Protein AF-A0A4U2ZLE3-F1 (afdb_monomer_lite)

Secondary structure (DSSP, 8-state):
----HHHHHHHHHHHHHHHHHHTTTS-------HHHHHHHHHHH-TTSSHHHHHH--SS--EEEEEETTEEEEEEE-----

Radius of gyration: 12.8 Å; chains: 1; bounding box: 32×34×28 Å

pLDDT: mean 95.59, std 6.38, range [59.09, 98.44]

Organism: Bacillus mycoides (NCBI:txid1405)

Sequence (81 aa):
GGESNVDCQKRAIKVLKELLNTYRGQKVVLGTHGAVMTLMMGYYDSKYDLNFLLQTSKPDIYRMEFNGQELVEIKRLWEIE

InterPro domains:
  IPR013078 Histidine phosphatase superfamily, clade-1 [PF00300] (1-69)
  IPR029033 Histidine phosphatase superfamily [G3DSA:3.40.50.1240] (1-79)
  IPR029033 Histidine phosphatase superfamily [SSF53254] (1-71)

Structure (mmCIF, N/CA/C/O backbone):
data_AF-A0A4U2ZLE3-F1
#
_entry.id   AF-A0A4U2ZLE3-F1
#
loop_
_atom_site.group_PDB
_atom_site.id
_atom_site.type_symbol
_atom_site.label_atom_id
_atom_site.label_alt_id
_atom_site.label_comp_id
_atom_site.label_asym_id
_atom_site.label_entity_id
_atom_site.label_seq_id
_atom_site.pdbx_PDB_ins_code
_atom_site.Cartn_x
_atom_site.Cartn_y
_atom_site.Cartn_z
_atom_site.occupancy
_atom_site.B_iso_or_equiv
_atom_site.auth_seq_id
_atom_site.auth_comp_id
_atom_site.auth_asym_id
_atom_site.auth_atom_id
_atom_site.pdbx_PDB_model_num
ATOM 1 N N . GLY A 1 1 ? 19.689 -9.136 -3.772 1.00 65.50 1 GLY A N 1
ATOM 2 C CA . GLY A 1 1 ? 18.644 -10.145 -4.038 1.00 65.50 1 GLY A CA 1
ATOM 3 C C . GLY A 1 1 ? 17.862 -9.723 -5.263 1.00 65.50 1 GLY A C 1
ATOM 4 O O . GLY A 1 1 ? 17.707 -8.525 -5.448 1.00 65.50 1 GLY A O 1
ATOM 5 N N . GLY A 1 2 ? 17.433 -10.670 -6.098 1.00 89.62 2 GLY A N 1
ATOM 6 C CA . GLY A 1 2 ? 16.690 -10.419 -7.343 1.00 89.62 2 GLY A CA 1
ATOM 7 C C . GLY A 1 2 ? 15.199 -10.746 -7.237 1.00 89.62 2 GLY A C 1
ATOM 8 O O . GLY A 1 2 ? 14.662 -11.383 -8.135 1.00 89.62 2 GLY A O 1
ATOM 9 N N . GLU A 1 3 ? 14.553 -10.398 -6.116 1.00 95.75 3 GLU A N 1
ATOM 10 C CA . GLU A 1 3 ? 13.103 -10.595 -5.954 1.00 95.75 3 GLU A CA 1
ATOM 11 C C . GLU A 1 3 ? 12.350 -9.730 -6.975 1.00 95.75 3 GLU A C 1
ATOM 13 O O . GLU A 1 3 ? 12.686 -8.562 -7.176 1.00 95.75 3 GLU A O 1
ATOM 18 N N . SER A 1 4 ? 11.335 -10.301 -7.625 1.00 97.06 4 SER A N 1
ATOM 19 C CA . SER A 1 4 ? 10.490 -9.555 -8.554 1.00 97.06 4 SER A CA 1
ATOM 20 C C . SER A 1 4 ? 9.483 -8.673 -7.803 1.00 97.06 4 SER A C 1
ATOM 22 O O . SER A 1 4 ? 9.086 -8.974 -6.675 1.00 97.06 4 SER A O 1
ATOM 24 N N . ASN A 1 5 ? 8.988 -7.611 -8.446 1.00 96.44 5 ASN A N 1
ATOM 25 C CA . ASN A 1 5 ? 7.923 -6.777 -7.870 1.00 96.44 5 ASN A CA 1
ATOM 26 C C . ASN A 1 5 ? 6.650 -7.583 -7.565 1.00 96.44 5 ASN A C 1
ATOM 28 O O . ASN A 1 5 ? 5.977 -7.312 -6.573 1.00 96.44 5 ASN A O 1
ATOM 32 N N . VAL A 1 6 ? 6.344 -8.591 -8.388 1.00 97.25 6 VAL A N 1
ATOM 33 C CA . VAL A 1 6 ? 5.178 -9.467 -8.206 1.00 97.25 6 VAL A CA 1
ATOM 34 C C . VAL A 1 6 ? 5.326 -10.308 -6.939 1.00 97.25 6 VAL A C 1
ATOM 36 O O . VAL A 1 6 ? 4.387 -10.399 -6.147 1.00 97.25 6 VAL A O 1
ATOM 39 N N . ASP A 1 7 ? 6.500 -10.896 -6.715 1.00 98.06 7 ASP A N 1
ATOM 40 C CA . ASP A 1 7 ? 6.751 -11.721 -5.529 1.00 98.06 7 ASP A CA 1
ATOM 41 C C . ASP A 1 7 ? 6.793 -10.866 -4.258 1.00 98.06 7 ASP A C 1
ATOM 43 O O . ASP A 1 7 ? 6.165 -11.213 -3.252 1.00 98.06 7 ASP A O 1
ATOM 47 N N . CYS A 1 8 ? 7.425 -9.691 -4.336 1.00 97.88 8 CYS A N 1
ATOM 48 C CA . CYS A 1 8 ? 7.445 -8.718 -3.250 1.00 97.88 8 CYS A CA 1
ATOM 49 C C . CYS A 1 8 ? 6.027 -8.253 -2.879 1.00 97.88 8 CYS A C 1
ATOM 51 O O . CYS A 1 8 ? 5.672 -8.254 -1.699 1.00 97.88 8 CYS A O 1
ATOM 53 N N . GLN A 1 9 ? 5.181 -7.926 -3.863 1.00 98.19 9 GLN A N 1
ATOM 54 C CA . GLN A 1 9 ? 3.795 -7.516 -3.621 1.00 98.19 9 GLN A CA 1
ATOM 55 C C . GLN A 1 9 ? 2.982 -8.638 -2.966 1.00 98.19 9 GLN A C 1
ATOM 57 O O . GLN A 1 9 ? 2.308 -8.397 -1.965 1.00 98.19 9 GLN A O 1
ATOM 62 N N . LYS A 1 10 ? 3.080 -9.879 -3.462 1.00 98.44 10 LYS A N 1
ATOM 63 C CA . LYS A 1 10 ? 2.398 -11.036 -2.853 1.00 98.44 10 LYS A CA 1
ATOM 64 C C . LYS A 1 10 ? 2.797 -11.217 -1.388 1.00 98.44 10 LYS A C 1
ATOM 66 O O . LYS A 1 10 ? 1.928 -11.386 -0.530 1.00 98.44 10 LYS A O 1
ATOM 71 N N . ARG A 1 11 ? 4.098 -11.142 -1.090 1.00 98.00 11 ARG A N 1
ATOM 72 C CA . ARG A 1 11 ? 4.630 -11.236 0.276 1.00 98.00 11 ARG A CA 1
ATOM 73 C C . ARG A 1 11 ? 4.132 -10.088 1.154 1.00 98.00 11 ARG A C 1
ATOM 75 O O . ARG A 1 11 ? 3.670 -10.329 2.266 1.00 98.00 11 ARG A O 1
ATOM 82 N N . ALA A 1 12 ? 4.183 -8.860 0.648 1.00 98.19 12 ALA A N 1
ATOM 83 C CA . ALA A 1 12 ? 3.736 -7.665 1.351 1.00 98.19 12 ALA A CA 1
ATOM 84 C C . ALA A 1 12 ? 2.237 -7.718 1.696 1.00 98.19 12 ALA A C 1
ATOM 86 O O . A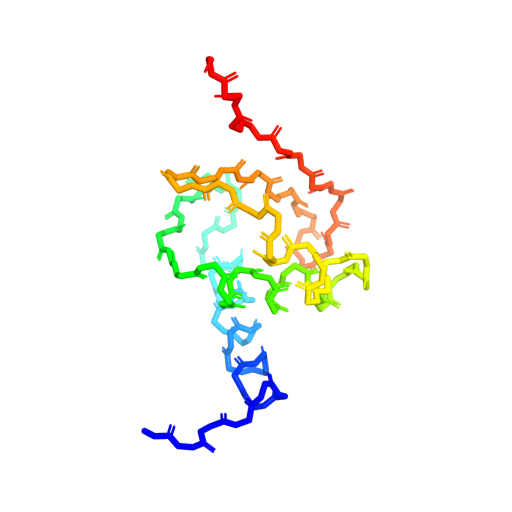LA A 1 12 ? 1.855 -7.448 2.832 1.00 98.19 12 ALA A O 1
ATOM 87 N N . ILE A 1 13 ? 1.390 -8.133 0.750 1.00 98.25 13 ILE A N 1
ATOM 88 C CA . ILE A 1 13 ? -0.064 -8.221 0.947 1.00 98.25 13 ILE A CA 1
ATOM 89 C C . ILE A 1 13 ? -0.451 -9.342 1.902 1.00 98.25 13 ILE A C 1
ATOM 91 O O . ILE A 1 13 ? -1.381 -9.167 2.690 1.00 98.25 13 ILE A O 1
ATOM 95 N N . LYS A 1 14 ? 0.271 -10.468 1.885 1.00 98.44 14 LYS A N 1
ATOM 96 C CA . LYS A 1 14 ? 0.077 -11.525 2.882 1.00 98.44 14 LYS A CA 1
ATOM 97 C C . LYS A 1 14 ? 0.256 -10.972 4.301 1.00 98.44 14 LYS A C 1
ATOM 99 O O . LYS A 1 14 ? -0.651 -11.103 5.117 1.00 98.44 14 LYS A O 1
ATOM 104 N N . VAL A 1 15 ? 1.373 -10.286 4.552 1.00 98.06 15 VAL A N 1
ATOM 105 C CA . VAL A 1 15 ? 1.661 -9.675 5.860 1.00 98.06 15 VAL A CA 1
ATOM 106 C C . VAL A 1 15 ? 0.627 -8.601 6.207 1.00 98.06 15 VAL A C 1
ATOM 108 O O . VAL A 1 15 ? 0.124 -8.577 7.325 1.00 98.06 15 VAL A O 1
ATOM 111 N N . LEU A 1 16 ? 0.242 -7.745 5.255 1.00 98.12 16 LEU A N 1
ATOM 112 C CA . LEU A 1 16 ? -0.771 -6.714 5.495 1.00 98.12 16 LEU A CA 1
ATOM 113 C C . LEU A 1 16 ? -2.122 -7.314 5.921 1.00 98.12 16 LEU A C 1
ATOM 115 O O . LEU A 1 16 ? -2.724 -6.839 6.879 1.00 98.12 16 LEU A O 1
ATOM 119 N N . LYS A 1 17 ? -2.588 -8.381 5.260 1.00 97.94 17 LYS A N 1
ATOM 120 C CA . LYS A 1 17 ? -3.840 -9.067 5.627 1.00 97.94 17 LYS A CA 1
ATOM 121 C C . LYS A 1 17 ? -3.770 -9.715 7.011 1.00 97.94 17 LYS A C 1
ATOM 123 O O . LYS A 1 17 ? -4.746 -9.666 7.757 1.00 97.94 17 LYS A O 1
ATOM 128 N N . GLU A 1 18 ? -2.624 -10.289 7.373 1.00 98.25 18 GLU A N 1
ATOM 129 C CA . GLU A 1 18 ? -2.386 -10.823 8.721 1.00 98.25 18 GLU A CA 1
ATOM 130 C C . GLU A 1 18 ? -2.454 -9.711 9.780 1.00 98.25 18 GLU A C 1
ATOM 132 O O . GLU A 1 18 ? -3.109 -9.885 10.811 1.00 98.25 18 GLU A O 1
ATOM 137 N N . LEU A 1 19 ? -1.867 -8.541 9.504 1.00 97.69 19 LEU A N 1
ATOM 138 C CA . LEU A 1 19 ? -1.925 -7.372 10.386 1.00 97.69 19 LEU A CA 1
ATOM 139 C C . LEU A 1 19 ? -3.354 -6.834 10.547 1.00 97.69 19 LEU A C 1
ATOM 141 O O . LEU A 1 19 ? -3.776 -6.585 11.676 1.00 97.69 19 LEU A O 1
ATOM 145 N N . LEU A 1 20 ? -4.118 -6.709 9.455 1.00 97.75 20 LEU A N 1
ATOM 146 C CA . LEU A 1 20 ? -5.519 -6.263 9.494 1.00 97.75 20 LEU A CA 1
ATOM 147 C C . LEU A 1 20 ? -6.399 -7.189 10.346 1.00 97.75 20 LEU A C 1
ATOM 149 O O . LEU A 1 20 ? -7.261 -6.718 11.089 1.00 97.75 20 LEU A O 1
ATOM 153 N N . ASN A 1 21 ? -6.165 -8.502 10.273 1.00 97.56 21 ASN A N 1
ATOM 154 C CA . ASN A 1 21 ? -6.875 -9.476 11.100 1.00 97.56 21 ASN A CA 1
ATOM 155 C C . ASN A 1 21 ? -6.435 -9.414 12.572 1.00 97.56 21 ASN A C 1
ATOM 157 O O . ASN A 1 21 ? -7.279 -9.455 13.465 1.00 97.56 21 ASN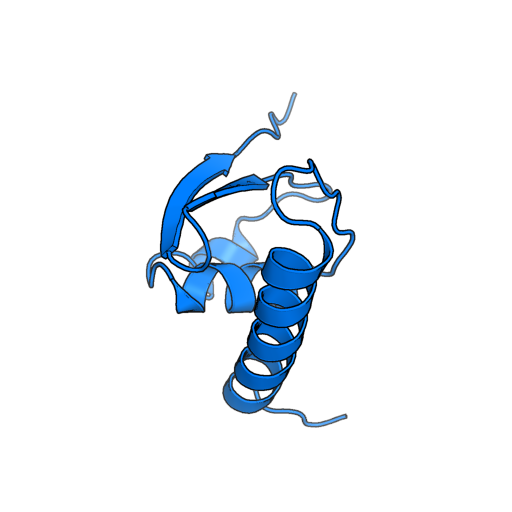 A O 1
ATOM 161 N N . THR A 1 22 ? -5.128 -9.313 12.826 1.00 98.19 22 THR A N 1
ATOM 162 C CA . THR A 1 22 ? -4.547 -9.348 14.181 1.00 98.19 22 THR A CA 1
ATOM 163 C C . THR A 1 22 ? -4.912 -8.105 14.989 1.00 98.19 22 THR A C 1
ATOM 165 O O . THR A 1 22 ? -5.256 -8.200 16.165 1.00 98.19 22 THR A O 1
ATOM 168 N N . TYR A 1 23 ? -4.881 -6.934 14.352 1.00 97.25 23 TYR A N 1
ATOM 169 C CA . TYR A 1 23 ? -5.102 -5.636 14.991 1.00 97.25 23 TYR A CA 1
ATOM 170 C C . TYR A 1 23 ? -6.461 -5.031 14.625 1.00 97.25 23 TYR A C 1
ATOM 172 O O . TYR A 1 23 ? -6.610 -3.813 14.516 1.00 97.25 23 TYR A O 1
ATOM 180 N N . ARG A 1 24 ? -7.475 -5.879 14.425 1.00 96.19 24 ARG A N 1
ATOM 181 C CA . ARG A 1 24 ? -8.818 -5.443 14.033 1.00 96.19 24 ARG A CA 1
ATOM 182 C C . ARG A 1 24 ? -9.373 -4.398 15.008 1.00 96.19 24 ARG A C 1
ATOM 184 O O . ARG A 1 24 ? -9.373 -4.605 16.218 1.00 96.19 24 ARG A O 1
ATOM 191 N N . GLY A 1 25 ? -9.861 -3.283 14.465 1.00 95.81 25 GLY A N 1
ATOM 192 C CA . GLY A 1 25 ? -10.413 -2.167 15.245 1.00 95.81 25 GLY A CA 1
ATOM 193 C C . GLY A 1 25 ? -9.365 -1.251 15.891 1.00 95.81 25 GLY A C 1
ATOM 194 O O . GLY A 1 25 ? -9.740 -0.303 16.577 1.00 95.81 25 GLY A O 1
ATOM 195 N N . GLN A 1 26 ? -8.070 -1.498 15.675 1.00 97.56 26 GLN A N 1
ATOM 196 C CA . GLN A 1 26 ? -6.981 -0.673 16.198 1.00 97.56 26 GLN A CA 1
ATOM 197 C C . GLN A 1 26 ? -6.351 0.190 15.099 1.00 97.56 26 GLN A C 1
ATOM 199 O O . GLN A 1 26 ? -6.480 -0.085 13.906 1.00 97.56 26 GLN A O 1
ATOM 204 N N . LYS A 1 27 ? -5.632 1.240 15.511 1.00 97.06 27 LYS A N 1
ATOM 205 C CA . LYS A 1 27 ? -4.793 2.054 14.621 1.00 97.06 27 LYS A CA 1
ATOM 206 C C . LYS A 1 27 ? -3.357 1.543 14.698 1.00 97.06 27 LYS A C 1
ATOM 208 O O . LYS A 1 27 ? -2.774 1.535 15.778 1.00 97.06 27 LYS A O 1
ATOM 213 N N . VAL A 1 28 ? -2.794 1.145 13.560 1.00 97.25 28 VAL A N 1
ATOM 214 C CA . VAL A 1 28 ? -1.433 0.599 13.459 1.00 97.25 28 VAL A CA 1
ATOM 215 C C . VAL A 1 28 ? -0.576 1.529 12.605 1.00 97.25 28 VAL A C 1
ATOM 217 O O . VAL A 1 28 ? -1.016 1.980 11.549 1.00 97.25 28 VAL A O 1
ATOM 220 N N . VAL A 1 29 ? 0.651 1.804 13.051 1.00 97.12 29 VAL A N 1
ATOM 221 C CA . VAL A 1 29 ? 1.658 2.539 12.270 1.00 97.12 29 VAL A CA 1
ATOM 222 C C . VAL A 1 29 ? 2.640 1.535 11.673 1.00 97.12 29 VAL A C 1
ATOM 224 O O . VAL A 1 29 ? 3.201 0.715 12.397 1.00 97.12 29 VAL A O 1
ATOM 227 N N . LEU A 1 30 ? 2.853 1.602 10.357 1.00 96.44 30 LEU A N 1
ATOM 228 C CA . LEU A 1 30 ? 3.768 0.726 9.624 1.00 96.44 30 LEU A CA 1
ATOM 229 C C . LEU A 1 30 ? 4.911 1.548 9.024 1.00 96.44 30 LEU A C 1
ATOM 231 O O . LEU A 1 30 ? 4.691 2.372 8.139 1.00 96.44 30 LEU A O 1
ATOM 235 N N . GLY A 1 31 ? 6.137 1.306 9.490 1.00 96.69 31 GLY A N 1
ATOM 236 C CA . GLY A 1 31 ? 7.350 1.829 8.861 1.00 96.69 31 GLY A CA 1
ATOM 237 C C . GLY A 1 31 ? 7.830 0.889 7.755 1.00 96.69 31 GLY A C 1
ATOM 238 O O . GLY A 1 31 ? 8.011 -0.302 7.997 1.00 96.69 31 GLY A O 1
ATOM 239 N N . THR A 1 32 ? 8.032 1.401 6.539 1.00 96.00 32 THR A N 1
ATOM 240 C CA . THR A 1 32 ? 8.506 0.607 5.392 1.00 96.00 32 THR A CA 1
ATOM 241 C C . THR A 1 32 ? 9.246 1.472 4.363 1.00 96.00 32 THR A C 1
ATOM 243 O O . THR A 1 32 ? 9.349 2.688 4.513 1.00 96.00 32 THR A O 1
ATOM 246 N N . HIS A 1 33 ? 9.768 0.850 3.305 1.00 95.50 33 HIS A N 1
ATOM 247 C CA . HIS A 1 33 ? 10.369 1.544 2.166 1.00 95.50 33 HIS A CA 1
ATOM 248 C C . HIS A 1 33 ? 9.314 1.939 1.125 1.00 95.50 33 HIS A C 1
ATOM 250 O O . HIS A 1 33 ? 8.340 1.216 0.912 1.00 95.50 33 HIS A O 1
ATOM 256 N N . GLY A 1 34 ? 9.561 3.032 0.393 1.00 96.56 34 GLY A N 1
ATOM 257 C CA . GLY A 1 34 ? 8.629 3.554 -0.617 1.00 96.56 34 GLY A CA 1
ATOM 258 C C . GLY A 1 34 ? 8.211 2.527 -1.675 1.00 96.56 34 GLY A C 1
ATOM 259 O O . GLY A 1 34 ? 7.043 2.481 -2.049 1.00 96.56 34 GLY A O 1
ATOM 260 N N . ALA A 1 35 ? 9.124 1.647 -2.108 1.00 96.94 35 ALA A N 1
ATOM 261 C CA . ALA A 1 35 ? 8.808 0.596 -3.078 1.00 96.94 35 ALA A CA 1
ATOM 262 C C . ALA A 1 35 ? 7.784 -0.414 -2.532 1.00 96.94 35 ALA A C 1
ATOM 264 O O . ALA A 1 35 ? 6.805 -0.724 -3.203 1.00 96.94 35 ALA A O 1
ATOM 265 N N . VAL A 1 36 ? 7.964 -0.885 -1.293 1.00 97.75 36 VAL A N 1
ATOM 266 C CA . VAL A 1 36 ? 7.031 -1.827 -0.652 1.00 97.75 36 VAL A CA 1
ATOM 267 C C . VAL A 1 36 ? 5.689 -1.150 -0.377 1.00 97.75 36 VAL A C 1
ATOM 269 O O . VAL A 1 36 ? 4.651 -1.744 -0.652 1.00 97.75 36 VAL A O 1
ATOM 272 N N . MET A 1 37 ? 5.706 0.100 0.098 1.00 97.94 37 MET A N 1
ATOM 273 C CA . MET A 1 37 ? 4.499 0.914 0.278 1.00 97.94 37 MET A CA 1
ATOM 274 C C . MET A 1 37 ? 3.710 1.036 -1.031 1.00 97.94 37 MET A C 1
ATOM 276 O O . MET A 1 37 ? 2.518 0.746 -1.060 1.00 97.94 37 MET A O 1
ATOM 280 N N . THR A 1 38 ? 4.389 1.384 -2.127 1.00 98.12 38 THR A N 1
ATOM 281 C CA . THR A 1 38 ? 3.778 1.506 -3.457 1.00 98.12 38 THR A CA 1
ATOM 282 C C . THR A 1 38 ? 3.165 0.187 -3.907 1.00 98.12 38 THR A C 1
ATOM 284 O O . THR A 1 38 ? 2.015 0.165 -4.321 1.00 98.12 38 THR A O 1
ATOM 287 N N . LEU A 1 39 ? 3.880 -0.934 -3.766 1.00 98.44 39 LEU A N 1
ATOM 288 C CA . LEU A 1 39 ? 3.346 -2.250 -4.125 1.00 98.44 39 LEU A CA 1
ATOM 289 C C . LEU A 1 39 ? 2.126 -2.631 -3.272 1.00 98.44 39 LEU A C 1
ATOM 291 O O . LEU A 1 39 ? 1.164 -3.181 -3.806 1.00 98.44 39 LEU A O 1
ATOM 295 N N . MET A 1 40 ? 2.133 -2.330 -1.969 1.00 98.31 40 MET A N 1
ATOM 296 C CA . MET A 1 40 ? 0.982 -2.574 -1.093 1.00 98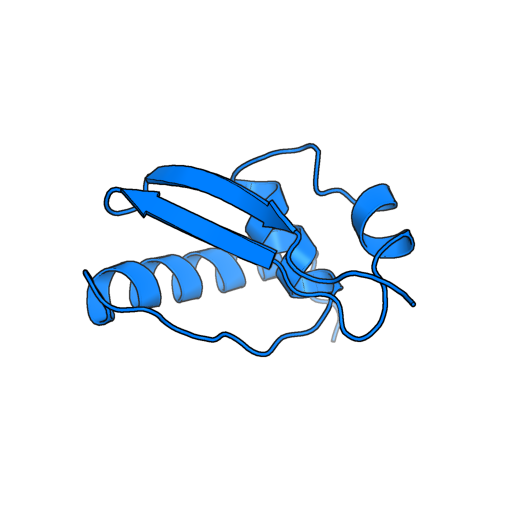.31 40 MET A CA 1
ATOM 297 C C . MET A 1 40 ? -0.243 -1.760 -1.521 1.00 98.31 40 MET A C 1
ATOM 299 O O . MET A 1 40 ? -1.337 -2.309 -1.611 1.00 98.31 40 MET A O 1
ATOM 303 N N . MET A 1 41 ? -0.070 -0.468 -1.803 1.00 98.25 41 MET A N 1
ATOM 304 C CA . MET A 1 41 ? -1.161 0.411 -2.235 1.00 98.25 41 MET A CA 1
ATOM 305 C C . MET A 1 41 ? -1.653 0.038 -3.642 1.00 98.25 41 MET A C 1
ATOM 307 O O . MET A 1 41 ? -2.857 -0.060 -3.867 1.00 98.25 41 MET A O 1
ATOM 311 N N . GLY A 1 42 ? -0.723 -0.279 -4.547 1.00 98.19 42 GLY A N 1
ATOM 312 C CA . GLY A 1 42 ? -0.971 -0.685 -5.931 1.00 98.19 42 GLY A CA 1
ATOM 313 C C . GLY A 1 42 ? -1.766 -1.982 -6.078 1.00 98.19 42 GLY A C 1
ATOM 314 O O . GLY A 1 42 ? -2.412 -2.193 -7.099 1.00 98.19 42 GLY A O 1
ATOM 315 N N . TYR A 1 43 ? -1.758 -2.848 -5.058 1.00 98.19 43 TYR A N 1
ATOM 316 C CA . TYR A 1 43 ? -2.620 -4.034 -5.024 1.00 98.19 43 TYR A CA 1
ATOM 317 C C . TYR A 1 43 ? -4.109 -3.665 -4.952 1.00 98.19 43 TYR A C 1
ATOM 319 O O . TYR A 1 43 ? -4.939 -4.384 -5.502 1.00 98.19 43 TYR A O 1
ATOM 327 N N . TYR A 1 44 ? -4.449 -2.572 -4.262 1.00 97.69 44 TYR A N 1
ATOM 328 C CA . TYR A 1 44 ? -5.835 -2.141 -4.080 1.00 97.69 44 TYR A CA 1
ATOM 329 C C . TYR A 1 44 ? -6.265 -1.069 -5.085 1.00 97.69 44 TYR A C 1
ATOM 331 O O . TYR A 1 44 ? -7.440 -1.004 -5.432 1.00 97.69 44 TYR A O 1
ATOM 339 N N . ASP A 1 45 ? -5.336 -0.231 -5.544 1.00 96.69 45 ASP A N 1
ATOM 340 C CA . ASP A 1 45 ? -5.616 0.838 -6.500 1.00 96.69 45 ASP A CA 1
ATOM 341 C C . ASP A 1 45 ? -4.421 1.009 -7.446 1.00 96.69 45 ASP A C 1
ATOM 343 O O . ASP A 1 45 ? -3.332 1.422 -7.044 1.00 96.69 45 ASP A O 1
ATOM 347 N N . SER A 1 46 ? -4.626 0.695 -8.726 1.00 96.00 46 SER A N 1
ATOM 348 C CA . SER A 1 46 ? -3.568 0.671 -9.739 1.00 96.00 46 SER A CA 1
ATOM 349 C C . SER A 1 46 ? -2.932 2.034 -10.015 1.00 96.00 46 SER A C 1
ATOM 351 O O . SER A 1 46 ? -1.915 2.082 -10.702 1.00 96.00 46 SER A O 1
ATOM 353 N N . LYS A 1 47 ? -3.491 3.141 -9.499 1.00 96.69 47 LYS A N 1
ATOM 354 C CA . LYS A 1 47 ? -2.860 4.466 -9.612 1.00 96.69 47 LYS A CA 1
ATOM 355 C C . LYS A 1 47 ? -1.558 4.579 -8.811 1.00 96.69 47 LYS A C 1
ATOM 357 O O . LYS A 1 47 ? -0.758 5.471 -9.076 1.00 96.69 47 LYS A O 1
ATOM 362 N N . TYR A 1 48 ? -1.347 3.708 -7.822 1.00 97.81 48 TYR A N 1
ATOM 363 C CA . TYR A 1 48 ? -0.103 3.640 -7.056 1.00 97.81 48 TYR A CA 1
ATOM 364 C C . TYR A 1 48 ? 0.910 2.761 -7.792 1.00 97.81 48 TYR A C 1
ATOM 366 O O . TYR A 1 48 ? 1.135 1.599 -7.451 1.00 97.81 48 TYR A O 1
ATOM 374 N N . ASP A 1 49 ? 1.493 3.332 -8.840 1.00 97.31 49 ASP A N 1
ATOM 375 C CA . ASP A 1 49 ? 2.426 2.682 -9.752 1.00 97.31 49 ASP A CA 1
ATOM 376 C C . ASP A 1 49 ? 3.867 3.212 -9.589 1.00 97.31 49 ASP A C 1
ATOM 378 O O . ASP A 1 49 ? 4.230 3.861 -8.603 1.00 97.31 49 ASP A O 1
ATOM 382 N N . LEU A 1 50 ? 4.723 2.936 -10.576 1.00 97.25 50 LEU A N 1
ATOM 383 C CA . LEU A 1 50 ? 6.091 3.44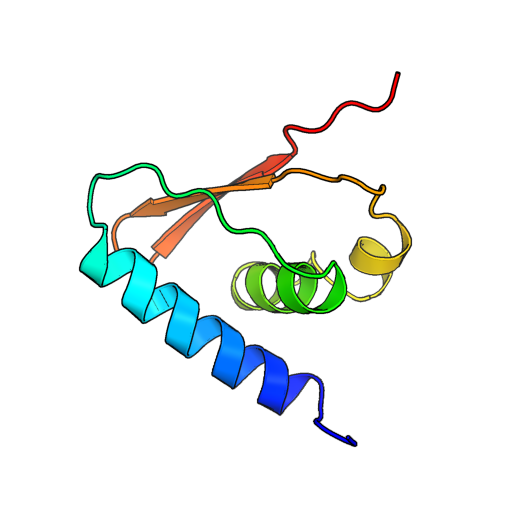8 -10.594 1.00 97.25 50 LEU A CA 1
ATOM 384 C C . LEU A 1 50 ? 6.148 4.986 -10.588 1.00 97.25 50 LEU A C 1
ATOM 386 O O . LEU A 1 50 ? 7.028 5.550 -9.940 1.00 97.25 50 LEU A O 1
ATOM 390 N N . ASN A 1 51 ? 5.229 5.671 -11.274 1.00 97.88 51 ASN A N 1
ATOM 391 C CA . ASN A 1 51 ? 5.214 7.133 -11.301 1.00 97.88 51 ASN A CA 1
ATOM 392 C C . ASN A 1 51 ? 4.898 7.692 -9.916 1.00 97.88 51 ASN A C 1
ATOM 394 O O . ASN A 1 51 ? 5.568 8.624 -9.473 1.00 97.88 51 ASN A O 1
ATOM 398 N N . PHE A 1 52 ? 3.943 7.081 -9.208 1.00 97.50 52 PHE A N 1
ATOM 399 C CA . PHE A 1 52 ? 3.674 7.414 -7.812 1.00 97.50 52 PHE A CA 1
ATOM 400 C C . PHE A 1 52 ? 4.931 7.255 -6.947 1.00 97.50 52 PHE A C 1
ATOM 402 O O . PHE A 1 52 ? 5.317 8.201 -6.263 1.00 97.50 52 PHE A O 1
ATOM 409 N N . LEU A 1 53 ? 5.618 6.104 -7.021 1.00 97.31 53 LEU A N 1
ATOM 410 C CA . LEU A 1 53 ? 6.844 5.850 -6.251 1.00 97.31 53 LEU A CA 1
ATOM 411 C C . LEU A 1 53 ? 7.888 6.955 -6.453 1.00 97.31 53 LEU A C 1
ATOM 413 O O . LEU A 1 53 ? 8.474 7.444 -5.482 1.00 97.31 53 LEU A O 1
ATOM 417 N N . LEU A 1 54 ? 8.115 7.348 -7.707 1.00 96.94 54 LEU A N 1
ATOM 418 C CA . LEU A 1 54 ? 9.101 8.365 -8.069 1.00 96.94 54 LEU A CA 1
ATOM 419 C C . LEU A 1 54 ? 8.736 9.765 -7.552 1.00 96.94 54 LEU A C 1
ATOM 421 O O . LEU A 1 54 ? 9.634 10.579 -7.356 1.00 96.94 54 LEU A O 1
ATOM 425 N N . GLN A 1 55 ? 7.455 10.029 -7.286 1.00 95.31 55 GLN A N 1
ATOM 426 C CA . GLN A 1 55 ? 6.964 11.304 -6.751 1.00 95.31 55 GLN A CA 1
ATOM 427 C C . GLN A 1 55 ? 6.882 11.340 -5.212 1.00 95.31 55 GLN A C 1
ATOM 429 O O . GLN A 1 55 ? 6.658 12.407 -4.643 1.00 95.31 55 GLN A O 1
ATOM 434 N N . THR A 1 56 ? 7.081 10.211 -4.517 1.00 94.50 56 THR A N 1
ATOM 435 C CA . THR A 1 56 ? 7.013 10.168 -3.041 1.00 94.50 56 THR A CA 1
ATOM 436 C C . THR A 1 56 ? 8.121 10.986 -2.364 1.00 94.50 56 THR A C 1
ATOM 438 O O . THR A 1 56 ? 9.315 10.835 -2.667 1.00 94.50 56 THR A O 1
ATOM 441 N N . SER A 1 57 ? 7.744 11.793 -1.366 1.00 93.19 57 SER A N 1
ATOM 442 C CA . SER A 1 57 ? 8.690 12.481 -0.475 1.00 93.19 57 SER A CA 1
ATOM 443 C C . SER A 1 57 ? 9.308 11.523 0.551 1.0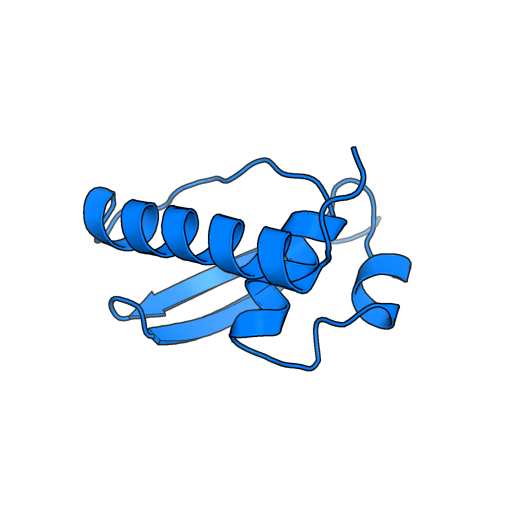0 93.19 57 SER A C 1
ATOM 445 O O . SER A 1 57 ? 8.979 10.334 0.601 1.00 93.19 57 SER A O 1
ATOM 447 N N . LYS A 1 58 ? 10.294 11.991 1.328 1.00 89.81 58 LYS A N 1
ATOM 448 C CA . LYS A 1 58 ? 10.936 11.189 2.385 1.00 89.81 58 LYS A CA 1
ATOM 449 C C . LYS A 1 58 ? 11.117 12.064 3.634 1.00 89.81 58 LYS A C 1
ATOM 451 O O . LYS A 1 58 ? 12.023 12.893 3.628 1.00 89.81 58 LYS A O 1
ATOM 456 N N . PRO A 1 59 ? 10.274 11.894 4.674 1.00 92.44 59 PRO A N 1
ATOM 457 C CA . PRO A 1 59 ? 9.196 10.901 4.775 1.00 92.44 59 PRO A CA 1
ATOM 458 C C . PRO A 1 59 ? 7.988 11.229 3.875 1.00 92.44 59 PRO A C 1
ATOM 460 O O . PRO A 1 59 ? 7.876 12.318 3.312 1.00 92.44 59 PRO A O 1
ATOM 463 N N . ASP A 1 60 ? 7.095 10.255 3.717 1.00 95.94 60 ASP A N 1
ATOM 464 C CA . ASP A 1 60 ? 5.771 10.427 3.114 1.00 95.94 60 ASP A CA 1
ATOM 465 C C . ASP A 1 60 ? 4.804 9.496 3.852 1.00 95.94 60 ASP A C 1
ATOM 467 O O . ASP A 1 60 ? 5.130 8.335 4.107 1.00 95.94 60 ASP A O 1
ATOM 471 N N . ILE A 1 61 ? 3.651 10.019 4.266 1.00 96.94 61 ILE A N 1
ATOM 472 C CA . ILE A 1 61 ? 2.731 9.346 5.191 1.00 96.94 61 ILE A CA 1
ATOM 473 C C . ILE A 1 61 ? 1.368 9.226 4.528 1.00 96.94 61 ILE A C 1
ATOM 475 O O . ILE A 1 61 ? 0.773 10.221 4.111 1.00 96.94 61 ILE A O 1
ATOM 479 N N . TYR A 1 62 ? 0.849 8.001 4.499 1.00 97.31 62 TYR A N 1
ATOM 480 C CA . TYR A 1 62 ? -0.474 7.679 3.981 1.00 97.31 62 TYR A CA 1
ATOM 481 C C . TYR A 1 62 ? -1.277 6.924 5.035 1.00 97.31 62 TYR A C 1
ATOM 483 O O . TYR A 1 62 ? -0.784 5.991 5.666 1.00 97.31 62 TYR A O 1
ATOM 491 N N . ARG A 1 63 ? -2.539 7.316 5.202 1.00 97.88 63 ARG A N 1
ATOM 492 C CA . ARG A 1 63 ? -3.537 6.572 5.966 1.00 97.88 63 ARG A CA 1
ATOM 493 C C . ARG A 1 63 ? -4.343 5.713 5.008 1.00 97.88 63 ARG A C 1
ATOM 495 O O . ARG A 1 63 ? -4.978 6.250 4.106 1.00 97.88 63 ARG A O 1
ATOM 502 N N . MET A 1 64 ? -4.342 4.408 5.244 1.00 97.88 64 MET A N 1
ATOM 503 C CA . MET A 1 64 ? -5.210 3.457 4.556 1.00 97.88 64 MET A CA 1
ATOM 504 C C . MET A 1 64 ? -6.307 3.017 5.530 1.00 97.88 64 MET A C 1
ATOM 506 O O . MET A 1 64 ? -6.000 2.530 6.619 1.00 97.88 64 MET A O 1
ATOM 510 N N . GLU A 1 65 ? -7.567 3.226 5.166 1.00 98.06 65 GLU A N 1
ATOM 511 C CA . GLU A 1 65 ? -8.731 2.820 5.956 1.00 98.06 65 GLU A CA 1
ATOM 512 C C . GLU A 1 65 ? -9.340 1.543 5.381 1.00 98.06 65 GLU A C 1
ATOM 514 O O . GLU A 1 65 ? -9.503 1.427 4.167 1.00 98.06 65 GLU A O 1
ATOM 519 N N . PHE A 1 66 ? -9.677 0.587 6.249 1.00 97.94 66 PHE A N 1
ATOM 520 C CA . PHE A 1 66 ? -10.173 -0.727 5.847 1.00 97.94 66 PHE A CA 1
ATOM 521 C C . PHE A 1 66 ? -11.458 -1.106 6.585 1.00 97.94 66 PHE A C 1
ATOM 523 O O . PHE A 1 66 ? -11.554 -0.945 7.803 1.00 97.94 66 PHE A O 1
ATOM 530 N N . ASN A 1 67 ? -12.398 -1.712 5.858 1.00 96.81 67 ASN A N 1
ATOM 531 C CA . ASN A 1 67 ? -13.517 -2.460 6.416 1.00 96.81 67 ASN A CA 1
ATOM 532 C C . ASN A 1 67 ? -13.211 -3.961 6.304 1.00 96.81 67 ASN A C 1
ATOM 534 O O . ASN A 1 67 ? -13.364 -4.585 5.253 1.00 96.81 67 ASN A O 1
ATOM 538 N N . GLY A 1 68 ? -12.692 -4.550 7.383 1.00 95.81 68 GLY A N 1
ATOM 539 C CA . GLY A 1 68 ? -12.125 -5.897 7.319 1.00 95.81 68 GLY A CA 1
ATOM 540 C C . G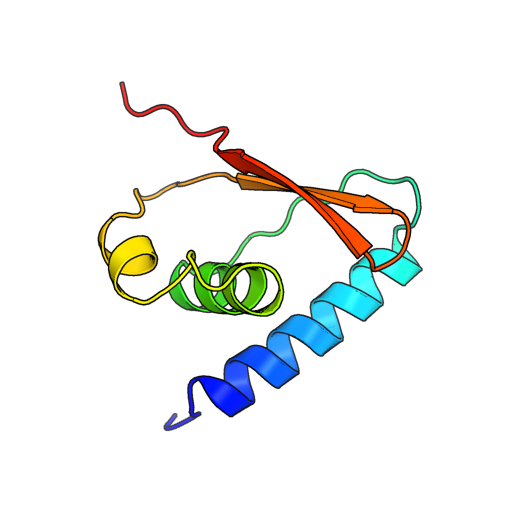LY A 1 68 ? -10.866 -5.916 6.449 1.00 95.81 68 GLY A C 1
ATOM 541 O O . GLY A 1 68 ? -9.843 -5.373 6.854 1.00 95.81 68 GLY A O 1
ATOM 542 N N . GLN A 1 69 ? -10.934 -6.552 5.278 1.00 95.00 69 GLN A N 1
ATOM 543 C CA . GLN A 1 69 ? -9.836 -6.575 4.296 1.00 95.00 69 GLN A CA 1
ATOM 544 C C . GLN A 1 69 ? -10.134 -5.736 3.046 1.00 95.00 69 GLN A C 1
ATOM 546 O O . GLN A 1 69 ? -9.308 -5.681 2.135 1.00 95.00 69 GLN A O 1
ATOM 551 N N . GLU A 1 70 ? -11.301 -5.095 2.991 1.00 96.38 70 GLU A N 1
ATOM 552 C CA . GLU A 1 70 ? -11.674 -4.203 1.899 1.00 96.38 70 GLU A CA 1
ATOM 553 C C . GLU A 1 70 ? -11.132 -2.808 2.179 1.00 96.38 70 GLU A C 1
ATOM 555 O O . GLU A 1 70 ? -11.340 -2.255 3.261 1.00 96.38 70 GLU A O 1
ATOM 560 N N . LEU A 1 71 ? -10.414 -2.246 1.210 1.00 97.62 71 LEU A N 1
ATOM 561 C CA . LEU A 1 71 ? -9.922 -0.879 1.290 1.00 97.62 71 LEU A CA 1
ATOM 562 C C . LEU A 1 71 ? -11.086 0.096 1.078 1.00 97.62 71 LEU A C 1
ATOM 564 O O . LEU A 1 71 ? -11.792 0.007 0.078 1.00 97.62 71 LEU A O 1
ATOM 568 N N . VAL A 1 72 ? -11.240 1.044 1.999 1.00 98.00 72 VAL A N 1
ATOM 569 C CA . VAL A 1 72 ? -12.269 2.092 1.959 1.00 98.00 72 VAL A CA 1
ATOM 570 C C . VAL A 1 72 ? -11.692 3.400 1.423 1.00 98.00 72 VAL A C 1
ATOM 572 O O . VAL A 1 72 ? -12.266 4.014 0.530 1.00 98.00 72 VAL A O 1
ATOM 575 N N . GLU A 1 73 ? -10.547 3.831 1.955 1.00 97.62 73 GLU A N 1
ATOM 576 C CA . GLU A 1 73 ? -9.927 5.109 1.597 1.00 97.62 73 GLU A CA 1
ATOM 577 C C . GLU A 1 73 ? -8.401 5.020 1.692 1.00 97.62 73 GLU A C 1
ATOM 579 O O . GLU A 1 73 ? -7.851 4.350 2.569 1.00 97.62 73 GLU A O 1
ATOM 584 N N . ILE A 1 74 ? -7.712 5.763 0.823 1.00 97.56 74 ILE A N 1
ATOM 585 C CA . ILE A 1 74 ? -6.309 6.127 1.013 1.00 97.56 74 ILE A CA 1
ATOM 586 C C . ILE A 1 74 ? -6.194 7.648 1.027 1.00 97.56 74 ILE A C 1
ATOM 588 O O . ILE A 1 74 ? -6.518 8.310 0.042 1.00 97.56 74 ILE A O 1
ATOM 592 N N . LYS A 1 75 ? -5.667 8.194 2.125 1.00 97.12 75 LYS A N 1
ATOM 593 C CA . LYS A 1 75 ? -5.442 9.629 2.305 1.00 97.12 75 LYS A CA 1
ATOM 594 C C . LYS A 1 75 ? -3.968 9.914 2.565 1.00 97.12 75 LYS A C 1
ATOM 596 O O . LYS A 1 75 ? -3.395 9.381 3.515 1.00 97.12 75 LYS A O 1
ATOM 601 N N . ARG A 1 76 ? -3.355 10.780 1.755 1.00 96.00 76 ARG A N 1
ATOM 602 C CA . ARG A 1 76 ? -2.027 11.330 2.056 1.00 96.00 76 ARG A CA 1
ATOM 603 C C . ARG A 1 76 ? -2.150 12.283 3.244 1.00 96.00 76 ARG A C 1
ATOM 605 O O . ARG A 1 76 ? -3.026 13.143 3.248 1.00 96.00 76 ARG A O 1
ATOM 612 N N . LEU A 1 77 ? -1.314 12.084 4.255 1.00 95.81 77 LEU A N 1
ATOM 613 C CA . LEU A 1 77 ? -1.260 12.909 5.464 1.00 95.81 77 LEU A CA 1
ATOM 614 C C . LEU A 1 77 ? -0.004 13.781 5.526 1.00 95.81 77 LEU A C 1
ATOM 616 O O . LEU A 1 77 ? 0.072 14.656 6.379 1.00 95.81 77 LEU A O 1
ATOM 620 N N . TRP A 1 78 ? 0.991 13.510 4.680 1.00 94.75 78 TRP A N 1
ATOM 621 C CA . TRP A 1 78 ? 2.219 14.291 4.650 1.00 94.75 78 TRP A CA 1
ATOM 622 C C . TRP A 1 78 ? 2.060 15.533 3.779 1.00 94.75 78 TRP A C 1
ATOM 624 O O . TRP A 1 78 ? 1.741 15.435 2.591 1.00 94.75 78 TRP A O 1
ATOM 634 N N . GLU A 1 79 ? 2.325 16.684 4.381 1.00 86.12 79 GLU A N 1
ATOM 635 C CA . GLU A 1 79 ? 2.424 17.975 3.714 1.00 86.12 79 GLU A CA 1
ATOM 636 C C . GLU A 1 79 ? 3.905 18.364 3.687 1.00 86.12 79 GLU A C 1
ATOM 638 O O . GLU A 1 79 ? 4.623 18.194 4.672 1.00 86.12 79 GLU A O 1
ATOM 643 N N . ILE A 1 80 ? 4.384 18.789 2.518 1.00 70.62 80 ILE A N 1
ATOM 644 C CA . ILE A 1 80 ? 5.734 19.333 2.376 1.00 70.62 80 ILE A CA 1
ATOM 645 C C . ILE A 1 80 ? 5.598 20.822 2.690 1.00 70.62 80 ILE A C 1
ATOM 647 O O . ILE A 1 80 ? 4.824 21.495 2.008 1.00 70.62 80 ILE A O 1
ATOM 651 N N . GLU A 1 81 ? 6.290 21.293 3.727 1.00 59.09 81 GLU A N 1
ATOM 652 C CA . GLU A 1 81 ? 6.503 22.731 3.958 1.00 59.09 81 GLU A CA 1
ATOM 653 C C . GLU A 1 81 ? 7.363 23.351 2.849 1.00 59.09 81 GLU A C 1
ATOM 655 O O . GLU A 1 81 ? 8.340 22.694 2.412 1.00 59.09 81 GLU A O 1
#

Foldseek 3Di:
DPDDLVNLLVVLLVVVLVCCVVQPPHDDDDDDQLSSVLSPVCVQPVVSDPVVSVPQDVVWDWDWDDDNSHTDDIDTPDDDD